Protein AF-A0A150RBP5-F1 (afdb_monomer_lite)

Secondary structure (DSSP, 8-state):
--EEE---EEEESSEEEEEEEEES--SS--S--EEEEEEEE-SSS-EEEEEEETTEEEEEEEE-TT-EEEEEEEGGGTBTSEEEE-----SSS---SS--EEEEEEBPTT--SEEEEEEE--

Radius of gyration: 14.77 Å; chains: 1; bounding box: 31×22×49 Å

Organism: Sorangium cellulosum (NCBI:txid56)

Foldseek 3Di:
DDKAAWDKDKDADFKDWPGKIFDLDDPDDPDAQKEKEKEFEQAQFKWWKWKAWPVGTDDIDIAGHRGMDIDMDGCVRQAPTWIKTFDIDGPDDDDDDRHTMMIITHDYPSTRYIYIYMYGYD

Structure (mmCIF, N/CA/C/O backbone):
data_AF-A0A150RBP5-F1
#
_entry.id   AF-A0A150RBP5-F1
#
loop_
_atom_site.group_PDB
_atom_site.id
_atom_site.type_symbol
_atom_site.label_atom_id
_atom_site.label_alt_id
_atom_site.label_comp_id
_atom_site.label_asym_id
_atom_site.label_entity_id
_atom_site.label_seq_id
_atom_site.pdbx_PDB_ins_code
_atom_site.Cartn_x
_atom_site.Cartn_y
_atom_site.Cartn_z
_atom_site.occupancy
_atom_site.B_iso_or_equiv
_atom_site.auth_seq_id
_atom_site.auth_comp_id
_atom_site.auth_asym_id
_atom_site.auth_atom_id
_atom_site.pdbx_PDB_model_num
ATOM 1 N N . MET A 1 1 ? 1.074 -1.161 -23.156 1.00 74.19 1 MET A N 1
ATOM 2 C CA . MET A 1 1 ? 0.658 -0.903 -21.771 1.00 74.19 1 MET A CA 1
ATOM 3 C C . MET A 1 1 ? -0.236 -2.032 -21.301 1.00 74.19 1 MET A C 1
ATOM 5 O O . MET A 1 1 ? -1.394 -2.089 -21.706 1.00 74.19 1 MET A O 1
ATOM 9 N N . ALA A 1 2 ? 0.313 -2.949 -20.506 1.00 83.62 2 ALA A N 1
ATOM 10 C CA . ALA A 1 2 ? -0.485 -3.927 -19.777 1.00 83.62 2 ALA A CA 1
ATOM 11 C C . ALA A 1 2 ? -0.653 -3.460 -18.325 1.00 83.62 2 ALA A C 1
ATOM 13 O O . ALA A 1 2 ? 0.263 -2.878 -17.744 1.00 83.62 2 ALA A O 1
ATOM 14 N N . ILE A 1 3 ? -1.848 -3.670 -17.772 1.00 90.38 3 ILE A N 1
ATOM 15 C CA . ILE A 1 3 ? -2.137 -3.452 -16.354 1.00 90.38 3 ILE A CA 1
ATOM 16 C C . ILE A 1 3 ? -2.078 -4.813 -15.677 1.00 90.38 3 ILE A C 1
ATOM 18 O O . ILE A 1 3 ? -2.717 -5.765 -16.126 1.00 90.38 3 ILE A O 1
ATOM 22 N N . HIS A 1 4 ? -1.326 -4.875 -14.591 1.00 93.00 4 HIS A N 1
ATOM 23 C CA . HIS A 1 4 ? -1.057 -6.076 -13.822 1.00 93.00 4 HIS A CA 1
ATOM 24 C C . HIS A 1 4 ? -1.552 -5.890 -12.396 1.00 93.00 4 HIS A C 1
ATOM 26 O O . HIS A 1 4 ? -1.471 -4.794 -11.839 1.00 93.00 4 HIS A O 1
ATOM 32 N N . ASN A 1 5 ? -2.036 -6.968 -11.787 1.00 93.94 5 ASN A N 1
ATOM 33 C CA . ASN A 1 5 ? -2.365 -6.955 -10.369 1.00 93.94 5 ASN A CA 1
ATOM 34 C C . ASN A 1 5 ? -1.083 -7.016 -9.534 1.00 93.94 5 ASN A C 1
ATOM 36 O O . ASN A 1 5 ? -0.124 -7.706 -9.879 1.00 93.94 5 ASN A O 1
ATOM 40 N N . LEU A 1 6 ? -1.088 -6.299 -8.416 1.00 91.69 6 LEU A N 1
ATOM 41 C CA . LEU A 1 6 ? -0.182 -6.534 -7.303 1.00 91.69 6 LEU A CA 1
ATOM 42 C C . LEU A 1 6 ? -0.910 -7.423 -6.303 1.00 91.69 6 LEU A C 1
ATOM 44 O O . LEU A 1 6 ? -2.086 -7.197 -6.028 1.00 91.69 6 LEU A O 1
ATOM 48 N N . ASP A 1 7 ? -0.192 -8.376 -5.717 1.00 90.69 7 ASP A N 1
ATOM 49 C CA . ASP A 1 7 ? -0.741 -9.307 -4.731 1.00 90.69 7 ASP A CA 1
ATOM 50 C C . ASP A 1 7 ? -0.264 -8.939 -3.314 1.00 90.69 7 ASP A C 1
ATOM 52 O O . ASP A 1 7 ? 0.724 -9.496 -2.816 1.00 90.69 7 ASP A O 1
ATOM 56 N N . PRO A 1 8 ? -0.905 -7.964 -2.643 1.00 90.69 8 PRO A N 1
ATOM 57 C CA . PRO A 1 8 ? -0.553 -7.610 -1.283 1.00 90.69 8 PRO A CA 1
ATOM 58 C C . PRO A 1 8 ? -1.014 -8.670 -0.281 1.00 90.69 8 PRO A C 1
ATOM 60 O O . PRO A 1 8 ? -2.140 -9.163 -0.313 1.00 90.69 8 PRO A O 1
ATOM 63 N N . GLN A 1 9 ? -0.156 -8.954 0.689 1.00 90.69 9 GLN A N 1
ATOM 64 C CA . GLN A 1 9 ? -0.483 -9.733 1.872 1.00 90.69 9 GLN A CA 1
ATOM 65 C C . GLN A 1 9 ? -1.000 -8.796 2.957 1.00 90.69 9 GLN A C 1
ATOM 67 O O . GLN A 1 9 ? -0.294 -7.879 3.378 1.00 90.69 9 GLN A O 1
ATOM 72 N N . VAL A 1 10 ? -2.219 -9.045 3.429 1.00 86.75 10 VAL A N 1
ATOM 73 C CA . VAL A 1 10 ? -2.849 -8.265 4.497 1.00 86.75 10 VAL A CA 1
ATOM 74 C C . VAL A 1 10 ? -2.869 -9.088 5.779 1.00 86.75 10 VAL A C 1
ATOM 76 O O . VAL A 1 10 ? -3.300 -10.237 5.786 1.00 86.75 10 VAL A O 1
ATOM 79 N N . THR A 1 11 ? -2.392 -8.504 6.872 1.00 84.81 11 THR A N 1
ATOM 80 C CA . THR A 1 11 ? -2.496 -9.061 8.226 1.00 84.81 11 THR A CA 1
ATOM 81 C C . THR A 1 11 ? -3.291 -8.098 9.100 1.00 84.81 11 THR A C 1
ATOM 83 O O . THR A 1 11 ? -3.163 -6.885 8.945 1.00 84.81 11 THR A O 1
ATOM 86 N N . GLY A 1 12 ? -4.086 -8.623 10.034 1.00 77.12 12 GLY A N 1
ATOM 87 C CA . GLY A 1 12 ? -4.986 -7.826 10.873 1.00 77.12 12 GLY A CA 1
ATOM 88 C C . GLY A 1 12 ? -6.388 -7.696 10.276 1.00 77.12 12 GLY A C 1
ATOM 89 O O . GLY A 1 12 ? -6.695 -8.300 9.252 1.00 77.12 12 GLY A O 1
ATOM 90 N N . ASN A 1 13 ? -7.255 -6.940 10.944 1.00 73.94 13 ASN A N 1
ATOM 91 C CA . ASN A 1 13 ? -8.688 -6.862 10.632 1.00 73.94 13 ASN A CA 1
ATOM 92 C C . ASN A 1 13 ? -9.168 -5.462 10.220 1.00 73.94 13 ASN A C 1
ATOM 94 O O . ASN A 1 13 ? -10.366 -5.271 10.044 1.00 73.94 13 ASN A O 1
ATOM 98 N N . ILE A 1 14 ? -8.251 -4.503 10.072 1.00 74.88 14 ILE A N 1
ATOM 99 C CA . ILE A 1 14 ? -8.591 -3.098 9.807 1.00 74.88 14 ILE A CA 1
ATOM 100 C C . ILE A 1 14 ? -8.274 -2.639 8.379 1.00 74.88 14 ILE A C 1
ATOM 102 O O . ILE A 1 14 ? -8.640 -1.532 8.008 1.00 74.88 14 ILE A O 1
ATOM 106 N N . PHE A 1 15 ? -7.604 -3.461 7.562 1.00 79.00 15 PHE A N 1
ATOM 107 C CA . PHE A 1 15 ? -7.310 -3.124 6.164 1.00 79.00 15 PHE A CA 1
ATOM 108 C C . PHE A 1 15 ? -8.113 -3.964 5.202 1.00 79.00 15 PHE A C 1
ATOM 110 O O . PHE A 1 15 ? -8.120 -5.192 5.274 1.00 79.00 15 PHE A O 1
ATOM 117 N N . ARG A 1 16 ? -8.682 -3.280 4.217 1.00 87.25 16 ARG A N 1
ATOM 118 C CA . ARG A 1 16 ? -9.177 -3.891 2.996 1.00 87.25 16 ARG A CA 1
ATOM 119 C C . ARG A 1 16 ? -8.470 -3.241 1.817 1.00 87.25 16 ARG A C 1
ATOM 121 O O . ARG A 1 16 ? -8.566 -2.034 1.621 1.00 87.25 16 ARG A O 1
ATOM 128 N N . VAL A 1 17 ? -7.756 -4.039 1.030 1.00 90.00 17 VAL A N 1
ATOM 129 C CA . VAL A 1 17 ? -7.219 -3.578 -0.254 1.00 90.00 17 VAL A CA 1
ATOM 130 C C . VAL A 1 17 ? -8.371 -3.564 -1.251 1.00 90.00 17 VAL A C 1
ATOM 132 O O . VAL A 1 17 ? -9.016 -4.589 -1.456 1.00 90.00 17 VAL A O 1
ATOM 135 N N . LEU A 1 18 ? -8.648 -2.396 -1.826 1.00 93.50 18 LEU A N 1
ATOM 136 C CA . LEU A 1 18 ? -9.673 -2.222 -2.854 1.00 93.50 18 LEU A CA 1
ATOM 137 C C . LEU A 1 18 ? -9.077 -2.452 -4.242 1.00 93.50 18 LEU A C 1
ATOM 139 O O . LEU A 1 18 ? -9.639 -3.186 -5.050 1.00 93.50 18 LEU A O 1
ATOM 143 N N . THR A 1 19 ? -7.905 -1.861 -4.469 1.00 95.25 19 THR A N 1
ATOM 144 C CA . THR A 1 19 ? -7.179 -1.914 -5.736 1.00 95.25 19 THR A CA 1
ATOM 145 C C . THR A 1 19 ? -5.690 -2.004 -5.435 1.00 95.25 19 THR A C 1
ATOM 147 O O . THR A 1 19 ? -5.179 -1.253 -4.608 1.00 95.25 19 THR A O 1
ATOM 150 N N . ALA A 1 20 ? -4.968 -2.889 -6.113 1.00 94.44 20 ALA A N 1
ATOM 151 C CA . ALA A 1 20 ? -3.511 -2.900 -6.095 1.00 94.44 20 ALA A CA 1
ATOM 152 C C . ALA A 1 20 ? -3.023 -3.327 -7.478 1.00 94.44 20 ALA A C 1
ATOM 154 O O . ALA A 1 20 ? -3.172 -4.486 -7.857 1.00 94.44 20 ALA A O 1
ATOM 155 N N . ILE A 1 21 ? -2.504 -2.378 -8.253 1.00 94.31 21 ILE A N 1
ATOM 156 C CA . ILE A 1 21 ? -2.128 -2.595 -9.652 1.00 94.31 21 ILE A CA 1
ATOM 157 C C . ILE A 1 21 ? -0.833 -1.868 -10.001 1.00 94.31 21 ILE A C 1
ATOM 159 O O . ILE A 1 21 ? -0.467 -0.873 -9.370 1.00 94.31 21 ILE A O 1
ATOM 163 N N . TYR A 1 22 ? -0.167 -2.347 -11.045 1.00 92.31 22 TYR A N 1
ATOM 164 C CA . TYR A 1 22 ? 0.929 -1.645 -11.698 1.00 92.31 22 TYR A CA 1
ATOM 165 C C . TYR A 1 22 ? 0.826 -1.762 -13.221 1.00 92.31 22 TYR A C 1
ATOM 167 O O . TYR A 1 22 ? 0.117 -2.626 -13.736 1.00 92.31 22 TYR A O 1
ATOM 175 N N . ASN A 1 23 ? 1.531 -0.906 -13.954 1.00 89.62 23 ASN A N 1
ATOM 176 C CA . ASN A 1 23 ? 1.736 -1.068 -15.394 1.00 89.62 23 ASN A CA 1
ATOM 177 C C . ASN A 1 23 ? 3.226 -1.242 -15.729 1.00 89.62 23 ASN A C 1
ATOM 179 O O . ASN A 1 23 ? 4.098 -0.819 -14.971 1.00 89.62 23 ASN A O 1
ATOM 183 N N . ASP A 1 24 ? 3.512 -1.916 -16.842 1.00 81.94 24 ASP A N 1
ATOM 184 C CA . ASP A 1 24 ? 4.870 -2.303 -17.267 1.00 81.94 24 ASP A CA 1
ATOM 185 C C . ASP A 1 24 ? 5.476 -1.395 -18.351 1.00 81.94 24 ASP A C 1
ATOM 187 O O . ASP A 1 24 ? 6.655 -1.501 -18.687 1.00 81.94 24 ASP A O 1
ATOM 191 N N . THR A 1 25 ? 4.674 -0.498 -18.928 1.00 72.44 25 THR A N 1
ATOM 192 C CA . THR A 1 25 ? 5.088 0.376 -20.028 1.00 72.44 25 THR A CA 1
ATOM 193 C C . THR A 1 25 ? 4.378 1.719 -19.981 1.00 72.44 25 THR A C 1
ATOM 195 O O . THR A 1 25 ? 3.157 1.777 -19.830 1.00 72.44 25 THR A O 1
ATOM 198 N N . ASP A 1 26 ? 5.149 2.785 -20.192 1.00 68.62 26 ASP A N 1
ATOM 199 C CA . ASP A 1 26 ? 4.637 4.132 -20.415 1.00 68.62 26 ASP A CA 1
ATOM 200 C C . ASP A 1 26 ? 4.247 4.276 -21.892 1.00 68.62 26 ASP A C 1
ATOM 202 O O . ASP A 1 26 ? 5.096 4.340 -22.783 1.00 68.62 26 ASP A O 1
ATOM 206 N N . GLY A 1 27 ? 2.948 4.204 -22.170 1.00 56.22 27 GLY A N 1
ATOM 207 C CA . GLY A 1 27 ? 2.419 4.576 -23.475 1.00 56.22 27 GLY A CA 1
ATOM 208 C C . GLY A 1 27 ? 2.341 6.096 -23.557 1.00 56.22 27 GLY A C 1
ATOM 209 O O . GLY A 1 27 ? 1.327 6.660 -23.161 1.00 56.22 27 GLY A O 1
ATOM 210 N N . ASP A 1 28 ? 3.392 6.725 -24.081 1.00 54.56 28 ASP A N 1
ATOM 211 C CA . ASP A 1 28 ? 3.433 8.134 -24.503 1.00 54.56 28 ASP A CA 1
ATOM 212 C C . ASP A 1 28 ? 3.427 9.241 -23.423 1.00 54.56 28 ASP A C 1
ATOM 214 O O . ASP A 1 28 ? 3.167 10.393 -23.773 1.00 54.56 28 ASP A O 1
ATOM 218 N N . ASN A 1 29 ? 3.770 8.993 -22.150 1.00 53.06 29 ASN A N 1
ATOM 219 C CA . ASN A 1 29 ? 3.987 10.094 -21.200 1.00 53.06 29 ASN A CA 1
ATOM 220 C C . ASN A 1 29 ? 5.457 10.346 -20.847 1.00 53.06 29 ASN A C 1
ATOM 222 O O . ASN A 1 29 ? 6.326 9.481 -20.817 1.00 53.06 29 ASN A O 1
ATOM 226 N N . ASP A 1 30 ? 5.732 11.621 -20.611 1.00 51.19 30 ASP A N 1
ATOM 227 C CA . ASP A 1 30 ? 7.032 12.181 -20.283 1.00 51.19 30 ASP A CA 1
ATOM 228 C C . ASP A 1 30 ? 7.399 11.829 -18.820 1.00 51.19 30 ASP A C 1
ATOM 230 O O . ASP A 1 30 ? 7.251 12.619 -17.889 1.00 51.19 30 ASP A O 1
ATOM 234 N N . GLY A 1 31 ? 7.835 10.587 -18.591 1.00 59.56 31 GLY A N 1
ATOM 235 C CA . GLY A 1 31 ? 9.111 10.357 -17.910 1.00 59.56 31 GLY A CA 1
ATOM 236 C C . GLY A 1 31 ? 9.157 10.199 -16.387 1.00 59.56 31 GLY A C 1
ATOM 237 O O . GLY A 1 31 ? 10.267 10.138 -15.855 1.00 59.56 31 GLY A O 1
ATOM 238 N N . LEU A 1 32 ? 8.047 10.075 -15.648 1.00 66.50 32 LEU A N 1
ATOM 239 C CA . LEU A 1 32 ? 8.127 9.853 -14.193 1.00 66.50 32 LEU A CA 1
ATOM 240 C C . LEU A 1 32 ? 7.316 8.649 -13.714 1.00 66.50 32 LEU A C 1
ATOM 242 O O . LEU A 1 32 ? 6.103 8.698 -13.554 1.00 66.50 32 LEU A O 1
ATOM 246 N N . LYS A 1 33 ? 8.069 7.602 -13.383 1.00 82.25 33 LYS A N 1
ATOM 247 C CA . LYS A 1 33 ? 7.691 6.427 -12.598 1.00 82.25 33 LYS A CA 1
ATOM 248 C C . LYS A 1 33 ? 7.078 6.814 -11.239 1.00 82.25 33 LYS A C 1
ATOM 250 O O . LYS A 1 33 ? 7.816 7.293 -10.368 1.00 82.25 33 LYS A O 1
ATOM 255 N N . ARG A 1 34 ? 5.772 6.599 -11.017 1.00 86.06 34 ARG A N 1
ATOM 256 C CA . ARG A 1 34 ? 5.069 7.020 -9.782 1.00 86.06 34 ARG A CA 1
ATOM 257 C C . ARG A 1 34 ? 4.547 5.863 -8.944 1.00 86.06 34 ARG A C 1
ATOM 259 O O . ARG A 1 34 ? 4.022 4.878 -9.444 1.00 86.06 34 ARG A O 1
ATOM 266 N N . PHE A 1 35 ? 4.673 6.009 -7.633 1.00 86.88 35 PHE A N 1
ATOM 267 C CA . PHE A 1 35 ? 3.997 5.184 -6.646 1.00 86.88 35 PHE A CA 1
ATOM 268 C C . PHE A 1 35 ? 2.936 6.031 -5.960 1.00 86.88 35 PHE A C 1
ATOM 270 O O . PHE A 1 35 ? 3.270 7.029 -5.323 1.00 86.88 35 PHE A O 1
ATOM 277 N N . THR A 1 36 ? 1.676 5.631 -6.078 1.00 87.56 36 THR A N 1
ATOM 278 C CA . THR A 1 36 ? 0.541 6.296 -5.446 1.00 87.56 36 THR A CA 1
ATOM 279 C C . THR A 1 36 ? -0.147 5.342 -4.485 1.00 87.56 36 THR A C 1
ATOM 281 O O . THR A 1 36 ? -0.569 4.249 -4.859 1.00 87.56 36 THR A O 1
ATOM 284 N N . ILE A 1 37 ? -0.331 5.801 -3.250 1.00 86.50 37 ILE A N 1
ATOM 285 C CA . ILE A 1 37 ? -1.213 5.161 -2.278 1.00 86.50 37 ILE A CA 1
ATOM 286 C C . ILE A 1 37 ? -2.357 6.101 -1.933 1.00 86.50 37 ILE A C 1
ATOM 288 O O . ILE A 1 37 ? -2.142 7.288 -1.681 1.00 86.50 37 ILE A O 1
ATOM 292 N N . ARG A 1 38 ? -3.572 5.558 -1.905 1.00 87.88 38 ARG A N 1
ATOM 293 C CA . ARG A 1 38 ? -4.780 6.243 -1.448 1.00 87.88 38 ARG A CA 1
ATOM 294 C C . ARG A 1 38 ? -5.439 5.421 -0.362 1.00 87.88 38 ARG A C 1
ATOM 296 O O . ARG A 1 38 ? -5.589 4.214 -0.508 1.00 87.88 38 ARG A O 1
ATOM 303 N N . ALA A 1 39 ? -5.845 6.088 0.702 1.00 85.12 39 ALA A N 1
ATOM 304 C CA . ALA A 1 39 ? -6.511 5.481 1.830 1.00 85.12 39 ALA A CA 1
ATOM 305 C C . ALA A 1 39 ? -7.798 6.235 2.146 1.00 85.12 39 ALA A C 1
ATOM 307 O O . ALA A 1 39 ? -7.790 7.462 2.264 1.00 85.12 39 ALA A O 1
ATOM 308 N N . THR A 1 40 ? -8.885 5.494 2.321 1.00 86.75 40 THR A N 1
ATOM 309 C CA . THR A 1 40 ? -10.153 6.010 2.838 1.00 86.75 40 THR A CA 1
ATOM 310 C C . THR A 1 40 ? -10.360 5.493 4.249 1.00 86.75 40 THR A C 1
ATOM 312 O O . THR A 1 40 ? -10.205 4.301 4.511 1.00 86.75 40 THR A O 1
ATOM 315 N N . ASN A 1 41 ? -10.704 6.389 5.166 1.00 81.69 41 ASN A N 1
ATOM 316 C CA . ASN A 1 41 ? -10.884 6.057 6.566 1.00 81.69 41 ASN A CA 1
ATOM 317 C C . ASN A 1 41 ? -12.370 5.969 6.927 1.00 81.69 41 ASN A C 1
ATOM 319 O O . ASN A 1 41 ? -13.059 6.987 7.015 1.00 81.69 41 ASN A O 1
ATOM 323 N N . THR A 1 42 ? -12.845 4.756 7.198 1.00 79.62 42 THR A N 1
ATOM 324 C CA . THR A 1 42 ? -14.216 4.489 7.654 1.00 79.62 42 THR A CA 1
ATOM 325 C C . THR A 1 42 ? -14.271 4.014 9.107 1.00 79.62 42 THR A C 1
ATOM 327 O O . THR A 1 42 ? -15.343 3.678 9.594 1.00 79.62 42 THR A O 1
ATOM 330 N N . SER A 1 43 ? -13.141 4.016 9.821 1.00 70.00 43 SER A N 1
ATOM 331 C CA . SER A 1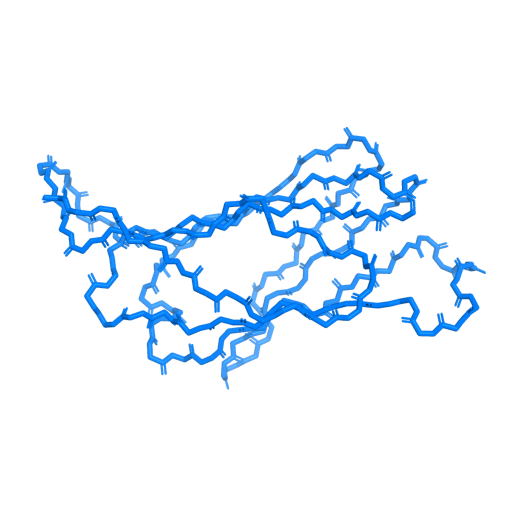 43 ? -13.001 3.447 11.172 1.00 70.00 43 SER A CA 1
ATOM 332 C C . SER A 1 43 ? -13.649 4.266 12.302 1.00 70.00 43 SER A C 1
ATOM 334 O O . SER A 1 43 ? -13.573 3.888 13.470 1.00 70.00 43 SER A O 1
ATOM 336 N N . GLY A 1 44 ? -14.243 5.428 12.004 1.00 66.75 44 GLY A N 1
ATOM 337 C CA . GLY A 1 44 ? -14.837 6.309 13.020 1.00 66.75 44 GLY A CA 1
ATOM 338 C C . GLY A 1 44 ? -13.821 7.056 13.900 1.00 66.75 44 GLY A C 1
ATOM 339 O O . GLY A 1 44 ? -14.207 7.740 14.850 1.00 66.75 44 GLY A O 1
ATOM 340 N N . LYS A 1 45 ? -12.518 6.930 13.622 1.00 68.81 45 LYS A N 1
ATOM 341 C CA . LYS A 1 45 ? -11.403 7.536 14.372 1.00 68.81 45 LYS A CA 1
ATOM 342 C C . LYS A 1 45 ? -10.410 8.155 13.393 1.00 68.81 45 LYS A C 1
ATOM 344 O O . LYS A 1 45 ? -10.464 7.831 12.218 1.00 68.81 45 LYS A O 1
ATOM 349 N N . TRP A 1 46 ? -9.517 9.037 13.837 1.00 60.88 46 TRP A N 1
ATOM 350 C CA . TRP A 1 46 ? -8.416 9.515 12.987 1.00 60.88 46 TRP A CA 1
ATOM 351 C C . TRP A 1 46 ? -7.318 8.459 12.850 1.00 60.88 46 TRP A C 1
ATOM 353 O O . TRP A 1 46 ? -7.226 7.546 13.671 1.00 60.88 46 TRP A O 1
ATOM 363 N N . VAL A 1 47 ? -6.520 8.563 11.790 1.00 65.75 47 VAL A N 1
ATOM 364 C CA . VAL A 1 47 ? -5.686 7.466 11.311 1.00 65.75 47 VAL A CA 1
ATOM 365 C C . VAL A 1 47 ? -4.366 8.004 10.723 1.00 65.75 47 VAL A C 1
ATOM 367 O O . VAL A 1 47 ? -4.389 8.748 9.747 1.00 65.75 47 VAL A O 1
ATOM 370 N N . ASP A 1 48 ? -3.223 7.614 11.305 1.00 66.94 48 ASP A N 1
ATOM 371 C CA . ASP A 1 48 ? -1.874 7.823 10.733 1.00 66.94 48 ASP A CA 1
ATOM 372 C C . ASP A 1 48 ? -1.535 6.718 9.724 1.00 66.94 48 ASP A C 1
ATOM 374 O O . ASP A 1 48 ? -1.908 5.584 9.982 1.00 66.94 48 ASP A O 1
ATOM 378 N N . ILE A 1 49 ? -0.784 7.004 8.652 1.00 69.31 49 ILE A N 1
ATOM 379 C CA . ILE A 1 49 ? -0.256 6.013 7.690 1.00 69.31 49 ILE A CA 1
ATOM 380 C C . ILE A 1 49 ? 1.260 6.093 7.643 1.00 69.31 49 ILE A C 1
ATOM 382 O O . ILE A 1 49 ? 1.780 7.125 7.229 1.00 69.31 49 ILE A O 1
ATOM 386 N N . ASN A 1 50 ? 1.955 4.994 7.945 1.00 69.81 50 ASN A N 1
ATOM 387 C CA . ASN A 1 50 ? 3.401 4.893 7.731 1.00 69.81 50 ASN A CA 1
ATOM 388 C C . ASN A 1 50 ? 3.755 3.905 6.630 1.00 69.81 50 ASN A C 1
ATOM 390 O O . ASN A 1 50 ? 3.264 2.776 6.648 1.00 69.81 50 ASN A O 1
ATOM 394 N N . ILE A 1 51 ? 4.683 4.297 5.757 1.00 69.88 51 ILE A N 1
ATOM 395 C CA . ILE A 1 51 ? 5.284 3.400 4.765 1.00 69.88 51 ILE A CA 1
ATOM 396 C C . ILE A 1 51 ? 6.748 3.163 5.125 1.00 69.88 51 ILE A C 1
ATOM 398 O O . ILE A 1 51 ? 7.572 4.080 5.065 1.00 69.88 51 ILE A O 1
ATOM 402 N N . ASP A 1 52 ? 7.042 1.926 5.511 1.00 67.81 52 ASP A N 1
ATOM 403 C CA . ASP A 1 52 ? 8.380 1.440 5.822 1.00 67.81 52 ASP A CA 1
ATOM 404 C C . ASP A 1 52 ? 9.040 0.871 4.564 1.00 67.81 52 ASP A C 1
ATOM 406 O O . ASP A 1 52 ? 8.502 -0.020 3.895 1.00 67.81 52 ASP A O 1
ATOM 410 N N . ARG A 1 53 ? 10.236 1.387 4.273 1.00 67.50 53 ARG A N 1
ATOM 411 C CA . ARG A 1 53 ? 11.160 0.880 3.255 1.00 67.50 53 ARG A CA 1
ATOM 412 C C . ARG A 1 53 ? 12.294 0.122 3.945 1.00 67.50 53 ARG A C 1
ATOM 414 O O . ARG A 1 53 ? 12.517 0.278 5.145 1.00 67.50 53 ARG A O 1
ATOM 421 N N . SER A 1 54 ? 13.099 -0.611 3.179 1.00 58.81 54 SER A N 1
ATOM 422 C CA . SER A 1 54 ? 14.335 -1.232 3.689 1.00 58.81 54 SER A CA 1
ATOM 423 C C . SER A 1 54 ? 15.334 -0.226 4.296 1.00 58.81 54 SER A C 1
ATOM 425 O O . SER A 1 54 ? 16.199 -0.625 5.071 1.00 58.81 54 SER A O 1
ATOM 427 N N . LEU A 1 55 ? 15.187 1.075 4.000 1.00 59.06 55 LEU A N 1
ATOM 428 C CA . LEU A 1 55 ? 16.004 2.181 4.520 1.00 59.06 55 LEU A CA 1
ATOM 429 C C . LEU A 1 55 ? 15.328 3.009 5.643 1.00 59.06 55 LEU A C 1
ATOM 431 O O . LEU A 1 55 ? 15.929 3.974 6.110 1.00 59.06 55 LEU A O 1
ATOM 435 N N . GLY A 1 56 ? 14.107 2.660 6.081 1.00 57.31 56 GLY A N 1
ATOM 436 C CA . GLY A 1 56 ? 13.361 3.348 7.154 1.00 57.31 56 GLY A CA 1
ATOM 437 C C . GLY A 1 56 ? 11.954 3.840 6.765 1.00 57.31 56 GLY A C 1
ATOM 438 O O . GLY A 1 56 ? 11.505 3.635 5.635 1.00 57.31 56 GLY A O 1
ATOM 439 N N . VAL A 1 57 ? 11.258 4.495 7.708 1.00 57.06 57 VAL A N 1
ATOM 440 C CA . VAL A 1 57 ? 9.932 5.128 7.515 1.00 57.06 57 VAL A CA 1
ATOM 441 C C . VAL A 1 57 ? 10.099 6.409 6.693 1.00 57.06 57 VAL A C 1
ATOM 443 O O . VAL A 1 57 ? 10.871 7.275 7.104 1.00 57.06 57 VAL A O 1
ATOM 446 N N . VAL A 1 58 ? 9.373 6.578 5.580 1.00 60.69 58 VAL A N 1
ATOM 447 C CA . VAL A 1 58 ? 9.554 7.772 4.715 1.00 60.69 58 VAL A CA 1
ATOM 448 C C . VAL A 1 58 ? 8.305 8.643 4.540 1.00 60.69 58 VAL A C 1
ATOM 450 O O . VAL A 1 58 ? 8.434 9.836 4.284 1.00 60.69 58 VAL A O 1
ATOM 453 N N . GLY A 1 59 ? 7.101 8.115 4.756 1.00 62.38 59 GLY A N 1
ATOM 454 C CA . GLY A 1 59 ? 5.867 8.898 4.641 1.00 62.38 59 GLY A CA 1
ATOM 455 C C . GLY A 1 59 ? 4.982 8.723 5.861 1.00 62.38 59 GLY A C 1
ATOM 456 O O . GLY A 1 59 ? 4.773 7.588 6.284 1.00 62.38 59 GLY A O 1
ATOM 457 N N . THR A 1 60 ? 4.478 9.836 6.397 1.00 61.94 60 THR A N 1
ATOM 458 C CA . THR A 1 60 ? 3.441 9.876 7.437 1.00 61.94 60 THR A CA 1
ATOM 459 C C . THR A 1 60 ? 2.262 10.704 6.929 1.00 61.94 60 THR A C 1
ATOM 461 O O . THR A 1 60 ? 2.473 11.847 6.523 1.00 61.94 60 THR A O 1
ATOM 464 N N . GLY A 1 61 ? 1.042 10.169 6.946 1.00 65.75 61 GLY A N 1
ATOM 465 C CA . GLY A 1 61 ? -0.171 10.927 6.604 1.00 65.75 61 GLY A CA 1
ATOM 466 C C . GLY A 1 61 ? -1.252 10.772 7.666 1.00 65.75 61 GLY A C 1
ATOM 467 O O . GLY A 1 61 ? -1.467 9.658 8.121 1.00 65.75 61 GLY A O 1
ATOM 468 N N . HIS A 1 62 ? -1.925 11.866 8.035 1.00 72.81 62 HIS A N 1
ATOM 469 C CA . HIS A 1 62 ? -3.053 11.881 8.977 1.00 72.81 62 HIS A CA 1
ATOM 470 C C . HIS A 1 62 ? -4.372 12.004 8.212 1.00 72.81 62 HIS A C 1
ATOM 472 O O . HIS A 1 62 ? -4.515 12.896 7.375 1.00 72.81 62 HIS A O 1
ATOM 478 N N . ILE A 1 63 ? -5.331 11.120 8.489 1.00 74.25 63 ILE A N 1
ATOM 479 C CA . ILE A 1 63 ? -6.646 11.087 7.836 1.00 74.25 63 ILE A CA 1
ATOM 480 C C . ILE A 1 63 ? -7.736 11.061 8.908 1.00 74.25 63 ILE A C 1
ATOM 482 O O . ILE A 1 63 ? -7.796 10.132 9.716 1.00 74.25 63 ILE A O 1
ATOM 486 N N . GLU A 1 64 ? -8.631 12.052 8.909 1.00 77.38 64 GLU A N 1
ATOM 487 C CA . GLU A 1 64 ? -9.775 12.063 9.830 1.00 77.38 64 GLU A CA 1
ATOM 488 C C . GLU A 1 64 ? -10.826 11.010 9.4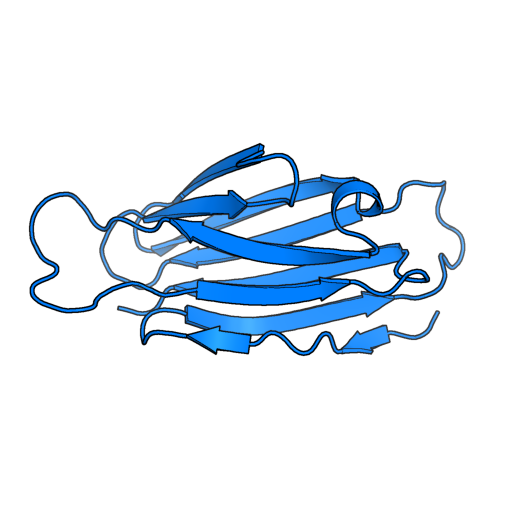52 1.00 77.38 64 GLU A C 1
ATOM 490 O O . GLU A 1 64 ? -10.843 10.465 8.346 1.00 77.38 64 GLU A O 1
ATOM 495 N N . SER A 1 65 ? -11.747 10.737 10.374 1.00 78.81 65 SER A N 1
ATOM 496 C CA . SER A 1 65 ? -12.889 9.861 10.104 1.00 78.81 65 SER A CA 1
ATOM 497 C C . SER A 1 65 ? -13.722 10.371 8.923 1.00 78.81 65 SER A C 1
ATOM 499 O O . SER A 1 65 ? -14.104 11.540 8.879 1.00 78.81 65 SER A O 1
ATOM 501 N N . GLY A 1 66 ? -14.050 9.480 7.986 1.00 78.44 66 GLY A N 1
ATOM 502 C CA . GLY A 1 66 ? -14.827 9.801 6.787 1.00 78.44 66 GLY A CA 1
ATOM 503 C C . GLY A 1 66 ? -14.038 10.554 5.714 1.00 78.44 66 GLY A C 1
ATOM 504 O O . GLY A 1 66 ? -14.610 10.923 4.690 1.00 78.44 66 GLY A O 1
ATOM 505 N N . GLN A 1 67 ? -12.740 10.788 5.924 1.00 83.19 67 GLN A N 1
ATOM 506 C CA . GLN A 1 67 ? -11.873 11.423 4.940 1.00 83.19 67 GLN A CA 1
ATOM 507 C C . GLN A 1 67 ? -11.087 10.398 4.125 1.00 83.19 67 GLN A C 1
ATOM 509 O O . GLN A 1 67 ? -10.971 9.219 4.468 1.00 83.19 67 GLN A O 1
ATOM 514 N N . SER A 1 68 ? -10.538 10.880 3.014 1.00 83.56 68 SER A N 1
ATOM 515 C CA . SER A 1 68 ? -9.567 10.154 2.207 1.00 83.56 68 SER A CA 1
ATOM 516 C C . SER A 1 68 ? -8.291 10.974 2.080 1.00 83.56 68 SER A C 1
ATOM 518 O O . SER A 1 68 ? -8.340 12.201 1.997 1.00 83.56 68 SER A O 1
ATOM 520 N N . GLY A 1 69 ? -7.156 10.290 2.054 1.00 80.75 69 GLY A N 1
ATOM 521 C CA . GLY A 1 69 ? -5.830 10.881 1.926 1.00 80.75 69 GLY A CA 1
ATOM 522 C C . GLY A 1 69 ? -4.890 9.942 1.183 1.00 80.75 69 GLY A C 1
ATOM 523 O O . GLY A 1 69 ? -5.247 8.815 0.846 1.00 80.75 69 GLY A O 1
ATOM 524 N N . GLY A 1 70 ? -3.683 10.403 0.885 1.00 79.62 70 GLY A N 1
ATOM 525 C CA . GLY A 1 70 ? -2.726 9.610 0.130 1.00 79.62 70 GLY A CA 1
ATOM 526 C C . GLY A 1 70 ? -1.428 10.351 -0.126 1.00 79.62 70 GLY A C 1
ATOM 527 O O . GLY A 1 70 ? -1.311 11.538 0.178 1.00 79.62 70 GLY A O 1
ATOM 528 N N . ILE A 1 71 ? -0.465 9.645 -0.706 1.00 82.19 71 ILE A N 1
ATOM 529 C CA . ILE A 1 71 ? 0.803 10.227 -1.147 1.00 82.19 71 ILE A CA 1
ATOM 530 C C . ILE A 1 71 ? 1.136 9.737 -2.552 1.00 82.19 71 ILE A C 1
ATOM 532 O O . ILE A 1 71 ? 0.667 8.685 -2.991 1.00 82.19 71 ILE A O 1
ATOM 536 N N . THR A 1 72 ? 1.936 10.517 -3.273 1.00 85.00 72 THR A N 1
ATOM 537 C CA . THR A 1 72 ? 2.545 10.096 -4.535 1.00 85.00 72 THR A CA 1
ATOM 538 C C . THR A 1 72 ? 4.032 10.404 -4.495 1.00 85.00 72 THR A C 1
ATOM 540 O O . THR A 1 72 ? 4.422 11.530 -4.201 1.00 85.00 72 THR A O 1
ATOM 543 N N . GLU A 1 73 ? 4.850 9.396 -4.776 1.00 82.50 73 GLU A N 1
ATOM 544 C CA . GLU A 1 73 ? 6.312 9.464 -4.745 1.00 82.50 73 GLU A CA 1
ATOM 545 C C . GLU A 1 73 ? 6.915 8.767 -5.976 1.00 82.50 73 GLU A C 1
ATOM 547 O O . GLU A 1 73 ? 6.199 8.210 -6.808 1.00 82.50 73 GLU A O 1
ATOM 552 N N . ALA A 1 74 ? 8.243 8.785 -6.109 1.00 84.00 74 ALA A N 1
ATOM 553 C CA . ALA A 1 74 ? 8.935 8.080 -7.186 1.00 84.00 74 ALA A CA 1
ATOM 554 C C . ALA A 1 74 ? 8.883 6.552 -6.974 1.00 84.00 74 ALA A C 1
ATOM 556 O O . ALA A 1 74 ? 9.342 6.057 -5.942 1.00 84.00 74 ALA A O 1
ATOM 557 N N . SER A 1 75 ? 8.386 5.783 -7.954 1.00 81.31 75 SER A N 1
ATOM 558 C CA . SER A 1 75 ? 8.204 4.323 -7.797 1.00 81.31 75 SER A CA 1
ATOM 559 C C . SER A 1 75 ? 9.517 3.551 -7.668 1.00 81.31 75 SER A C 1
ATOM 561 O O . SER A 1 75 ? 9.573 2.529 -6.990 1.00 81.31 75 SER A O 1
ATOM 563 N N . GLN A 1 76 ? 10.606 4.101 -8.207 1.00 81.12 76 GLN A N 1
ATOM 564 C CA . GLN A 1 76 ? 11.973 3.587 -8.069 1.00 81.12 76 GLN A CA 1
ATOM 565 C C . GLN A 1 76 ? 12.435 3.391 -6.613 1.00 81.12 76 GLN A C 1
ATOM 567 O O . GLN A 1 76 ? 13.329 2.589 -6.368 1.00 81.12 76 GLN A O 1
ATOM 572 N N . LEU A 1 77 ? 11.795 4.047 -5.639 1.00 77.31 77 LEU A N 1
ATOM 573 C CA . LEU A 1 77 ? 12.079 3.867 -4.209 1.00 77.31 77 LEU A CA 1
ATOM 574 C C . LEU A 1 77 ? 11.465 2.584 -3.614 1.00 77.31 77 LEU A C 1
ATOM 576 O O . LEU A 1 77 ? 11.808 2.215 -2.493 1.00 77.31 77 LEU A O 1
ATOM 580 N N . TYR A 1 78 ? 10.564 1.924 -4.347 1.00 80.62 78 TYR A N 1
ATOM 581 C CA . TYR A 1 78 ? 9.767 0.777 -3.893 1.00 80.62 78 TYR A CA 1
ATOM 582 C C . TYR A 1 78 ? 10.084 -0.513 -4.657 1.00 80.62 78 TYR A C 1
ATOM 584 O O . TYR A 1 78 ? 9.775 -1.607 -4.178 1.00 80.62 78 TYR A O 1
ATOM 592 N N . ILE A 1 79 ? 10.707 -0.390 -5.833 1.00 82.75 79 ILE A N 1
ATOM 593 C CA . ILE A 1 79 ? 11.120 -1.508 -6.690 1.00 82.75 79 ILE A CA 1
ATOM 594 C C . ILE A 1 79 ? 12.152 -2.386 -5.960 1.00 82.75 79 ILE A C 1
ATOM 596 O O . ILE A 1 79 ? 12.971 -1.883 -5.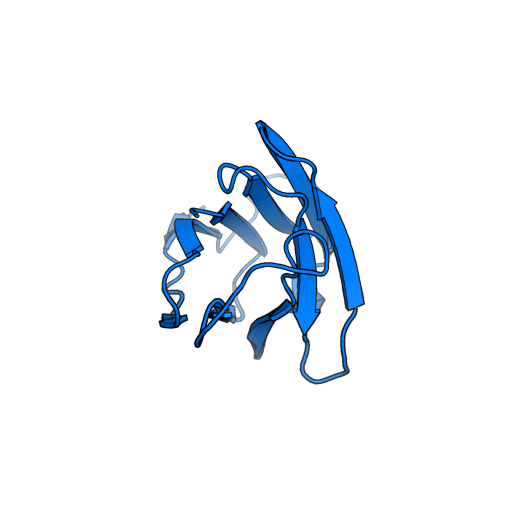190 1.00 82.75 79 ILE A O 1
ATOM 600 N N . ASN A 1 80 ? 12.123 -3.702 -6.212 1.00 79.44 80 ASN A N 1
ATOM 601 C CA . ASN A 1 80 ? 13.029 -4.718 -5.640 1.00 79.44 80 ASN A CA 1
ATOM 602 C C . ASN A 1 80 ? 12.969 -4.901 -4.124 1.00 79.44 80 ASN A C 1
ATOM 604 O O . ASN A 1 80 ? 13.804 -5.609 -3.561 1.00 79.44 80 ASN A O 1
ATOM 608 N N . ASN A 1 81 ? 12.005 -4.281 -3.453 1.00 76.19 81 ASN A N 1
ATOM 609 C CA . ASN A 1 81 ? 11.880 -4.366 -2.010 1.00 76.19 81 ASN A CA 1
ATOM 610 C C . ASN A 1 81 ? 10.498 -4.885 -1.624 1.00 76.19 81 ASN A C 1
ATOM 612 O O . ASN A 1 81 ? 9.496 -4.618 -2.292 1.00 76.19 81 ASN A O 1
ATOM 616 N N . MET A 1 82 ? 10.460 -5.603 -0.504 1.00 80.75 82 MET A N 1
ATOM 617 C CA . MET A 1 82 ? 9.218 -5.816 0.218 1.00 80.75 82 MET A CA 1
ATOM 618 C C . MET A 1 82 ? 8.879 -4.518 0.944 1.00 80.75 82 MET A C 1
ATOM 620 O O . MET A 1 82 ? 9.641 -4.058 1.794 1.00 80.75 82 MET A O 1
ATOM 624 N N . ASN A 1 83 ? 7.743 -3.932 0.592 1.00 80.12 83 ASN A N 1
ATOM 625 C CA . ASN A 1 83 ? 7.253 -2.695 1.186 1.00 80.12 83 ASN A CA 1
ATOM 626 C C . ASN A 1 83 ? 6.211 -3.025 2.248 1.00 80.12 83 ASN A C 1
ATOM 628 O O . ASN A 1 83 ? 5.456 -3.989 2.099 1.00 80.12 83 ASN A O 1
ATOM 632 N N . LYS A 1 84 ? 6.173 -2.232 3.320 1.00 76.12 84 LYS A N 1
ATOM 633 C CA . LYS A 1 84 ? 5.295 -2.473 4.468 1.00 76.12 84 LYS A CA 1
ATOM 634 C C . LYS A 1 84 ? 4.541 -1.192 4.824 1.00 76.12 84 LYS A C 1
ATOM 636 O O . LYS A 1 84 ? 5.151 -0.132 4.927 1.00 76.12 84 LYS A O 1
ATOM 641 N N . ILE A 1 85 ? 3.232 -1.287 5.052 1.00 75.44 85 ILE A N 1
ATOM 642 C CA . ILE A 1 85 ? 2.402 -0.171 5.546 1.00 75.44 85 ILE A CA 1
ATOM 643 C C . ILE A 1 85 ? 1.961 -0.498 6.979 1.00 75.44 85 ILE A C 1
ATOM 645 O O . ILE A 1 85 ? 1.292 -1.512 7.178 1.00 75.44 85 ILE A O 1
ATOM 649 N N . THR A 1 86 ? 2.409 0.275 7.983 1.00 63.94 86 THR A N 1
ATOM 650 C CA . THR A 1 86 ? 2.710 -0.311 9.317 1.00 63.94 86 THR A CA 1
ATOM 651 C C . THR A 1 86 ? 2.137 0.381 10.542 1.00 63.94 86 THR A C 1
ATOM 653 O O . THR A 1 86 ? 2.021 -0.265 11.584 1.00 63.94 86 THR A O 1
ATOM 656 N N . ARG A 1 87 ? 1.797 1.669 10.484 1.00 60.50 87 ARG A N 1
ATOM 657 C CA . ARG A 1 87 ? 1.403 2.410 11.689 1.00 60.50 87 ARG A CA 1
ATOM 658 C C . ARG A 1 87 ? 0.049 3.033 11.499 1.00 60.50 87 ARG A C 1
ATOM 660 O O . ARG A 1 87 ? -0.106 3.759 10.536 1.00 60.50 87 ARG A O 1
ATOM 667 N N . TRP A 1 88 ? -0.831 2.754 12.460 1.00 62.75 88 TRP A N 1
ATOM 668 C CA . TRP A 1 88 ? -2.222 3.177 12.523 1.00 62.75 88 TRP A CA 1
ATOM 669 C C . TRP A 1 88 ? -2.600 3.279 14.009 1.00 62.75 88 TRP A C 1
ATOM 671 O O . TRP A 1 88 ? -2.452 2.306 14.750 1.00 62.75 88 TRP A O 1
ATOM 681 N N . ARG A 1 89 ? -2.998 4.463 14.486 1.00 53.75 89 ARG A N 1
ATOM 682 C CA . ARG A 1 89 ? -3.458 4.684 15.868 1.00 53.75 89 ARG A CA 1
ATOM 683 C C . ARG A 1 89 ? -4.789 5.432 15.826 1.00 53.75 89 ARG A C 1
ATOM 685 O O . ARG A 1 89 ? -4.756 6.637 15.612 1.00 53.75 89 ARG A O 1
ATOM 692 N N . PRO A 1 90 ? -5.942 4.788 16.059 1.00 50.97 90 PRO A N 1
ATOM 693 C CA . PRO A 1 90 ? -7.135 5.549 16.388 1.00 50.97 90 PRO A CA 1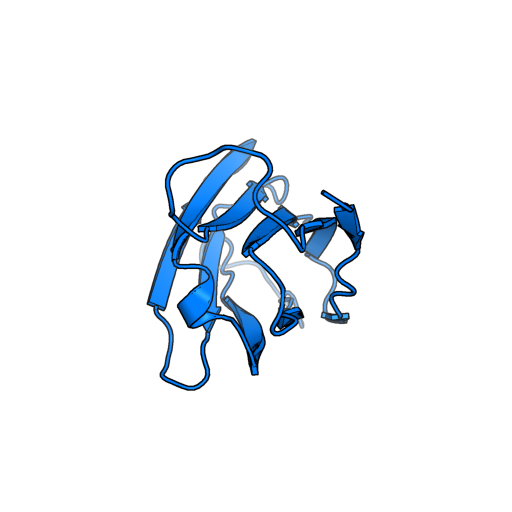
ATOM 694 C C . PRO A 1 90 ? -6.910 6.286 17.705 1.00 50.97 90 PRO A C 1
ATOM 696 O O . PRO A 1 90 ? -6.278 5.744 18.612 1.00 50.97 90 PRO A O 1
ATOM 699 N N . GLY A 1 91 ? -7.409 7.521 17.794 1.00 50.06 91 GLY A N 1
ATOM 700 C CA . GLY A 1 91 ? -7.253 8.425 18.936 1.00 50.06 91 GLY A CA 1
ATOM 701 C C . GLY A 1 91 ? -7.081 7.749 20.296 1.00 50.06 91 GLY A C 1
ATOM 702 O O . GLY A 1 91 ? -8.056 7.364 20.926 1.00 50.06 91 GLY A O 1
ATOM 703 N N . ALA A 1 92 ? -5.813 7.639 20.695 1.00 44.31 92 ALA A N 1
ATOM 704 C CA . ALA A 1 92 ? -5.193 7.389 21.997 1.00 44.31 92 ALA A CA 1
ATOM 705 C C . ALA A 1 92 ? -5.770 6.374 23.017 1.00 44.31 92 ALA A C 1
ATOM 707 O O . ALA A 1 92 ? -4.986 5.983 23.877 1.00 44.31 92 ALA A O 1
ATOM 708 N N . PHE A 1 93 ? -7.030 5.918 22.989 1.00 48.53 93 PHE A N 1
ATOM 709 C CA . PHE A 1 93 ? -7.603 5.247 24.173 1.00 48.53 93 PHE A CA 1
ATOM 710 C C . PHE A 1 93 ? -8.513 4.024 23.992 1.00 48.53 93 PHE A C 1
ATOM 712 O O . PHE A 1 93 ? -8.838 3.418 25.006 1.00 48.53 93 PHE A O 1
ATOM 719 N N . GLU A 1 94 ? -8.864 3.559 22.790 1.00 48.53 94 GLU A N 1
ATOM 720 C CA . GLU A 1 94 ? -9.713 2.353 22.668 1.00 48.53 94 GLU A CA 1
ATOM 721 C C . GLU A 1 94 ? -9.339 1.455 21.483 1.00 48.53 94 GLU A C 1
ATOM 723 O O . GLU A 1 94 ? -10.072 1.336 20.508 1.00 48.53 94 GLU A O 1
ATOM 728 N N . ILE A 1 95 ? -8.210 0.754 21.599 1.00 50.47 95 ILE A N 1
ATOM 729 C CA . ILE A 1 95 ? -8.099 -0.585 21.008 1.00 50.47 95 ILE A CA 1
ATOM 730 C C . ILE A 1 95 ? -7.641 -1.554 22.106 1.00 50.47 95 ILE A C 1
ATOM 732 O O . ILE A 1 95 ? -6.438 -1.695 22.344 1.00 50.47 95 ILE A O 1
ATOM 736 N N . PRO A 1 96 ? -8.563 -2.251 22.786 1.00 41.00 96 PRO A N 1
ATOM 737 C CA . PRO A 1 96 ? -8.209 -3.395 23.603 1.00 41.00 96 PRO A CA 1
ATOM 738 C C . PRO A 1 96 ? -8.106 -4.642 22.708 1.00 41.00 96 PRO A C 1
ATOM 740 O O . PRO A 1 96 ? -9.106 -5.264 22.366 1.00 41.00 96 PRO A O 1
ATOM 743 N N . GLY A 1 97 ? -6.870 -5.011 22.358 1.00 43.16 97 GLY A N 1
ATOM 744 C CA . GLY A 1 97 ? -6.513 -6.299 21.747 1.00 43.16 97 GLY A CA 1
ATOM 745 C C . GLY A 1 97 ? -6.249 -6.227 20.245 1.00 43.16 97 GLY A C 1
ATOM 746 O O . GLY A 1 97 ? -7.134 -5.834 19.505 1.00 43.16 97 GLY A O 1
ATOM 747 N N . ASN A 1 98 ? -5.032 -6.597 19.812 1.00 42.97 98 ASN A N 1
ATOM 748 C CA . ASN A 1 98 ? -4.569 -6.822 18.424 1.00 42.97 98 ASN A CA 1
ATOM 749 C C . ASN A 1 98 ? -5.122 -5.915 17.295 1.00 42.97 98 ASN A C 1
ATOM 751 O O . ASN A 1 98 ? -5.009 -6.281 16.129 1.00 42.97 98 ASN A O 1
ATOM 755 N N . GLY A 1 99 ? -5.696 -4.746 17.589 1.00 50.28 99 GLY A N 1
ATOM 756 C CA . GLY A 1 99 ? -6.213 -3.829 16.583 1.00 50.28 99 GLY A CA 1
ATOM 757 C C . GLY A 1 99 ? -5.042 -3.091 15.972 1.00 50.28 99 GLY A C 1
ATOM 758 O O . GLY A 1 99 ? -4.510 -2.108 16.481 1.00 50.28 99 GLY A O 1
ATOM 759 N N . GLY A 1 100 ? -4.593 -3.681 14.892 1.00 67.75 100 GLY A N 1
ATOM 760 C CA . GLY A 1 100 ? -3.537 -3.223 14.037 1.00 67.75 100 GLY A CA 1
ATOM 761 C C . GLY A 1 100 ? -3.666 -4.010 12.751 1.00 67.75 100 GLY A C 1
ATOM 762 O O . GLY A 1 100 ? -4.361 -5.026 12.673 1.00 67.75 100 GLY A O 1
ATOM 763 N N . GLY A 1 101 ? -2.993 -3.535 11.724 1.00 73.56 101 GLY A N 1
ATOM 764 C CA . GLY A 1 101 ? -2.904 -4.283 10.497 1.00 73.56 101 GLY A CA 1
ATOM 765 C C . GLY A 1 101 ? -1.707 -3.844 9.693 1.00 73.56 101 GLY A C 1
ATOM 766 O O . GLY A 1 101 ? -1.059 -2.832 9.975 1.00 73.56 101 GLY A O 1
ATOM 767 N N . GLU A 1 102 ? -1.407 -4.657 8.707 1.00 80.50 102 GLU A N 1
ATOM 768 C CA . GLU A 1 102 ? -0.203 -4.534 7.931 1.00 80.50 102 GLU A CA 1
ATOM 769 C C . GLU A 1 102 ? -0.484 -4.998 6.516 1.00 80.50 102 GLU A C 1
ATOM 771 O O . GLU A 1 102 ? -1.074 -6.058 6.315 1.00 80.50 102 GLU A O 1
ATOM 776 N N . ILE A 1 103 ? -0.034 -4.209 5.547 1.00 85.31 103 ILE A N 1
ATOM 777 C CA . ILE A 1 103 ? -0.064 -4.582 4.138 1.00 85.31 103 ILE A CA 1
ATOM 778 C C . ILE A 1 103 ? 1.383 -4.728 3.681 1.00 85.31 103 ILE A C 1
ATOM 780 O O . ILE A 1 103 ? 2.171 -3.788 3.821 1.00 85.31 103 ILE A O 1
ATOM 784 N N . ARG A 1 104 ? 1.729 -5.905 3.152 1.00 87.69 104 ARG A N 1
ATOM 785 C CA . ARG A 1 104 ? 3.028 -6.201 2.537 1.00 87.69 104 ARG A CA 1
ATOM 786 C C . ARG A 1 104 ? 2.864 -6.471 1.059 1.00 87.69 104 ARG A C 1
ATOM 788 O O . ARG A 1 104 ? 1.986 -7.235 0.684 1.00 87.69 104 ARG A O 1
ATOM 795 N N . PHE A 1 105 ? 3.735 -5.924 0.229 1.00 87.31 105 PHE A N 1
ATOM 796 C CA . PHE A 1 105 ? 3.733 -6.218 -1.202 1.00 87.31 105 PHE A CA 1
ATOM 797 C C . PHE A 1 105 ? 5.133 -6.068 -1.788 1.00 87.31 105 PHE A C 1
ATOM 799 O O . PHE A 1 105 ? 5.950 -5.284 -1.298 1.00 87.31 105 PHE A O 1
ATOM 806 N N . ASN A 1 106 ? 5.389 -6.822 -2.854 1.00 88.75 106 ASN A N 1
ATOM 807 C CA . ASN A 1 106 ? 6.595 -6.700 -3.661 1.00 88.75 106 ASN A CA 1
ATOM 808 C C . ASN A 1 106 ? 6.256 -5.948 -4.943 1.00 88.75 106 ASN A C 1
ATOM 810 O O . ASN A 1 106 ? 5.233 -6.217 -5.569 1.00 88.75 106 ASN A O 1
ATOM 814 N N . VAL A 1 107 ? 7.130 -5.029 -5.336 1.00 85.50 107 VAL A N 1
ATOM 815 C CA . VAL A 1 107 ? 6.993 -4.278 -6.584 1.00 85.50 107 VAL A CA 1
ATOM 816 C C . VAL A 1 107 ? 7.935 -4.872 -7.640 1.00 85.50 107 VAL A C 1
ATOM 818 O O . VAL A 1 107 ? 9.146 -4.922 -7.388 1.00 85.50 107 VAL A O 1
ATOM 821 N N . PRO A 1 108 ? 7.417 -5.299 -8.808 1.00 86.19 108 PRO A N 1
ATOM 822 C CA . PRO A 1 108 ? 8.230 -5.799 -9.918 1.00 86.19 108 PRO A CA 1
ATOM 823 C C . PRO A 1 108 ? 9.207 -4.763 -10.496 1.00 86.19 108 PRO A C 1
ATOM 825 O O . PRO A 1 108 ? 8.988 -3.556 -10.415 1.00 86.19 108 PRO A O 1
ATOM 828 N N . LEU A 1 109 ? 10.297 -5.243 -11.101 1.00 84.38 109 LEU A N 1
ATOM 829 C CA . LEU A 1 109 ? 11.361 -4.422 -11.708 1.00 84.38 109 LEU A CA 1
ATOM 830 C C . LEU A 1 109 ? 10.876 -3.530 -12.853 1.00 84.38 109 LEU A C 1
ATOM 832 O O . LEU A 1 109 ? 11.336 -2.399 -13.029 1.00 84.38 109 LEU A O 1
ATOM 836 N N . ASP A 1 110 ? 9.974 -4.083 -13.648 1.00 85.06 110 ASP A N 1
ATOM 837 C CA . ASP A 1 110 ? 9.357 -3.480 -14.818 1.00 85.06 110 ASP A CA 1
ATOM 838 C C . ASP A 1 110 ? 8.197 -2.548 -14.457 1.00 85.06 110 ASP A C 1
ATOM 840 O O . ASP A 1 110 ? 7.730 -1.814 -15.322 1.00 85.06 110 ASP A O 1
ATOM 844 N N . ALA A 1 111 ? 7.788 -2.491 -13.183 1.00 86.44 111 ALA A N 1
ATOM 845 C CA . ALA A 1 111 ? 6.740 -1.584 -12.747 1.00 86.44 111 ALA A CA 1
ATOM 846 C C . ALA A 1 111 ? 7.109 -0.122 -13.044 1.00 86.44 111 ALA A C 1
ATOM 848 O O . ALA A 1 111 ? 8.207 0.367 -12.722 1.00 86.44 111 ALA A O 1
ATOM 849 N N . PHE A 1 112 ? 6.175 0.574 -13.684 1.00 85.62 112 PHE A N 1
ATOM 850 C CA . PHE A 1 112 ? 6.305 1.968 -14.066 1.00 85.62 112 PHE A CA 1
ATOM 851 C C . PHE A 1 112 ? 5.466 2.852 -13.137 1.00 85.62 112 PHE A C 1
ATOM 853 O O . PHE A 1 112 ? 6.035 3.492 -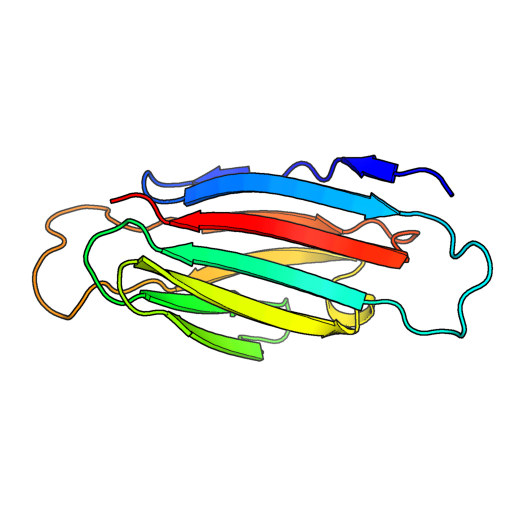12.245 1.00 85.62 112 PHE A O 1
ATOM 860 N N . ASP A 1 113 ? 4.142 2.802 -13.269 1.00 89.25 113 ASP A N 1
ATOM 861 C CA . ASP A 1 113 ? 3.181 3.405 -12.348 1.00 89.25 113 ASP A CA 1
ATOM 862 C C . ASP A 1 113 ? 2.537 2.334 -11.464 1.00 89.25 113 ASP A C 1
ATOM 864 O O . ASP A 1 113 ? 2.156 1.258 -11.925 1.00 89.25 113 ASP A O 1
ATOM 868 N N . ILE A 1 114 ? 2.418 2.648 -10.177 1.00 90.19 114 ILE A N 1
ATOM 869 C CA . ILE A 1 114 ? 1.892 1.766 -9.136 1.00 90.19 114 ILE A CA 1
ATOM 870 C C . ILE A 1 114 ? 0.767 2.490 -8.411 1.00 90.19 114 ILE A C 1
ATOM 872 O O . ILE A 1 114 ? 0.963 3.604 -7.922 1.00 90.19 114 ILE A O 1
ATOM 876 N N . LEU A 1 115 ? -0.383 1.834 -8.286 1.00 92.00 115 LEU A N 1
ATOM 877 C CA . LEU A 1 115 ? -1.523 2.328 -7.526 1.00 92.00 115 LEU A CA 1
ATOM 878 C C . LEU A 1 115 ? -1.949 1.298 -6.486 1.00 92.00 115 LEU A C 1
ATOM 880 O O . LEU A 1 115 ? -2.245 0.151 -6.821 1.00 92.00 115 LEU A O 1
ATOM 884 N N . ILE A 1 116 ? -2.041 1.740 -5.234 1.00 91.25 116 ILE A N 1
ATOM 885 C CA . ILE A 1 116 ? -2.627 0.970 -4.140 1.00 91.25 116 ILE A CA 1
ATOM 886 C C . ILE A 1 116 ? -3.733 1.802 -3.491 1.00 91.25 116 ILE A C 1
ATOM 888 O O . ILE A 1 116 ? -3.482 2.871 -2.935 1.00 91.25 116 ILE A O 1
ATOM 892 N N . GLU A 1 117 ? -4.962 1.305 -3.549 1.00 92.00 117 GLU A N 1
ATOM 893 C CA . GLU A 1 117 ? -6.130 1.886 -2.895 1.00 92.00 117 GLU A CA 1
ATOM 894 C C . GLU A 1 117 ? -6.564 0.987 -1.744 1.00 92.00 117 GLU A C 1
ATOM 896 O O . GLU A 1 117 ? -6.799 -0.214 -1.916 1.00 92.00 117 GLU A O 1
ATOM 901 N N . ILE A 1 118 ? -6.665 1.579 -0.560 1.00 88.06 118 ILE A N 1
ATOM 902 C CA . ILE A 1 118 ? -6.995 0.875 0.673 1.00 88.06 118 ILE A CA 1
ATOM 903 C C . ILE A 1 118 ? -8.159 1.549 1.382 1.00 88.06 118 ILE A C 1
ATOM 905 O O . ILE A 1 118 ? -8.315 2.769 1.377 1.00 88.06 118 ILE A O 1
ATOM 909 N N . GLU A 1 119 ? -8.960 0.732 2.043 1.00 87.25 119 GLU A N 1
ATOM 910 C CA . GLU A 1 119 ? -9.939 1.167 3.022 1.00 87.25 119 GLU A CA 1
ATOM 911 C C . GLU A 1 119 ? -9.470 0.738 4.410 1.00 87.25 119 GLU A C 1
ATOM 913 O O . GLU A 1 119 ? -9.033 -0.401 4.613 1.00 87.25 119 GLU A O 1
ATOM 918 N N . VAL A 1 120 ? -9.561 1.669 5.356 1.00 80.50 120 VAL A N 1
ATOM 919 C CA . VAL A 1 120 ? -9.315 1.427 6.774 1.00 80.50 120 VAL A CA 1
ATOM 920 C C . VAL A 1 120 ? -10.658 1.213 7.460 1.00 80.50 120 VAL A C 1
ATOM 922 O O . VAL A 1 120 ? -11.365 2.174 7.777 1.00 80.50 120 VAL A O 1
ATOM 925 N N . ALA A 1 121 ? -11.009 -0.055 7.645 1.00 74.81 121 ALA A N 1
ATOM 926 C CA . ALA A 1 121 ? -12.225 -0.502 8.308 1.00 74.81 121 ALA A CA 1
ATOM 927 C C . ALA A 1 121 ? -12.010 -0.604 9.828 1.00 74.81 121 ALA A C 1
ATOM 929 O O . ALA A 1 121 ? -10.918 -0.938 10.288 1.00 74.81 121 ALA A O 1
ATOM 930 N N . GLY A 1 122 ? -13.049 -0.307 10.607 1.00 66.31 122 GLY A N 1
ATOM 931 C CA . GLY A 1 122 ? -13.060 -0.391 12.069 1.00 66.31 122 GLY A CA 1
ATOM 932 C C . GLY A 1 122 ? -14.432 -0.802 12.561 1.00 66.31 122 GLY A C 1
ATOM 933 O O . GLY A 1 122 ? -15.414 -0.268 12.000 1.00 66.31 122 GLY A O 1
#

Sequence (122 aa):
MAIHNLDPQVTGNIFRVLTAIYNDTDGDNDGLKRFTIRATNTSGKWVDINIDRSLGVVGTGHIE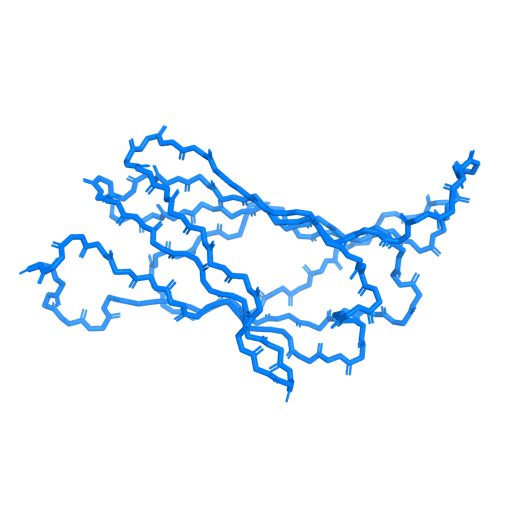SGQSGGITEASQLYINNMNKITRWRPGAFEIPGNGGGEIRFNVPLDAFDILIEIEVAG

pLDDT: mean 75.52, std 13.76, range [41.0, 95.25]